Protein AF-A0A2G5B2I5-F1 (afdb_monomer_lite)

pLDDT: mean 83.07, std 13.24, range [36.38, 96.12]

Sequence (149 aa):
MRTQRDKESIIAELRTIHAEPLGANEIPEDITSQLLLFVSVYSGNDSLGNVHFRDSTALTSSQIKKCLPKKLGRAIKEIEIVCKESDENNDYETLKNLLTHIREKLDSKEYKKLKKDEDITDNTCKIFAGEFPYIALRVDLDNILCSVM

Foldseek 3Di:
DDDPVLVVQQVVVVVVAAADELPDADADPQQLQKEKEWEFEAAVPHTPDIDIHIYGPPDWLVSCQPRVCVVVVAAWPFKKWAAADDDDQDAQSHPVSVVVVLVVSVVVVRIGGSDTRVRSVRRWDAHHVSRYTYIYMYTHTPPPPPPPD

Structure (mmCIF, N/CA/C/O backbone):
data_AF-A0A2G5B2I5-F1
#
_entry.id   AF-A0A2G5B2I5-F1
#
loop_
_atom_site.group_PDB
_atom_site.id
_atom_site.type_symbol
_atom_site.label_atom_id
_atom_site.label_alt_id
_atom_site.label_comp_id
_atom_site.label_asym_id
_atom_site.label_entity_id
_atom_site.label_seq_id
_atom_site.pdbx_PDB_ins_code
_atom_site.Cartn_x
_atom_site.Cartn_y
_atom_site.Cartn_z
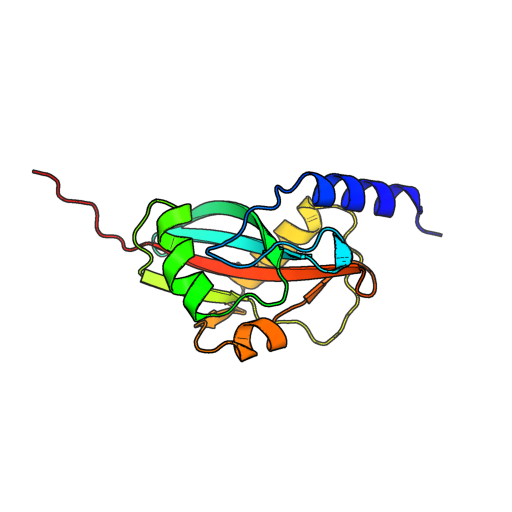_atom_site.occupancy
_atom_site.B_iso_or_equiv
_atom_site.auth_seq_id
_atom_site.auth_comp_id
_atom_site.auth_asym_id
_atom_site.auth_atom_id
_atom_site.pdbx_PDB_model_num
ATOM 1 N N . MET A 1 1 ? 24.386 -4.411 -18.428 1.00 48.06 1 MET A N 1
ATOM 2 C CA . MET A 1 1 ? 23.564 -3.456 -19.201 1.00 48.06 1 MET A CA 1
ATOM 3 C C . MET A 1 1 ? 22.145 -4.001 -19.202 1.00 48.06 1 MET A C 1
ATOM 5 O O . MET A 1 1 ? 21.896 -4.967 -19.906 1.00 48.06 1 MET A O 1
ATOM 9 N N . ARG A 1 2 ? 21.279 -3.508 -18.307 1.00 51.94 2 ARG A N 1
ATOM 10 C CA . ARG A 1 2 ? 19.894 -3.985 -18.153 1.00 51.94 2 ARG A CA 1
ATOM 11 C C . ARG A 1 2 ? 18.956 -3.049 -18.906 1.00 51.94 2 ARG A C 1
ATOM 13 O O . ARG A 1 2 ? 19.177 -1.840 -18.929 1.00 51.94 2 ARG A O 1
ATOM 20 N N . THR A 1 3 ? 18.013 -3.640 -19.618 1.00 51.72 3 THR A N 1
ATOM 21 C CA . THR A 1 3 ? 17.325 -3.049 -20.758 1.00 51.72 3 THR A CA 1
ATOM 22 C C . THR A 1 3 ? 16.318 -1.999 -20.314 1.00 51.72 3 THR A C 1
ATOM 24 O O . THR A 1 3 ? 15.386 -2.281 -19.575 1.00 51.72 3 THR A O 1
ATOM 27 N N . GLN A 1 4 ? 16.459 -0.789 -20.846 1.00 59.22 4 GLN A N 1
ATOM 28 C CA . GLN A 1 4 ? 15.454 0.278 -20.796 1.00 59.22 4 GLN A CA 1
ATOM 29 C C . GLN A 1 4 ? 14.031 -0.220 -21.139 1.00 59.22 4 GLN A C 1
ATOM 31 O O . GLN A 1 4 ? 13.054 0.261 -20.577 1.00 59.22 4 GLN A O 1
ATOM 36 N N . ARG A 1 5 ? 13.946 -1.277 -21.961 1.00 56.31 5 ARG A N 1
ATOM 37 C CA . ARG A 1 5 ? 12.732 -2.030 -22.306 1.00 56.31 5 ARG A CA 1
ATOM 38 C C . ARG A 1 5 ? 11.970 -2.624 -21.108 1.00 56.31 5 ARG A C 1
ATOM 40 O O . ARG A 1 5 ? 10.745 -2.632 -21.133 1.00 56.31 5 ARG A O 1
ATOM 47 N N . ASP A 1 6 ? 12.659 -3.090 -20.068 1.00 65.62 6 ASP A N 1
ATOM 48 C CA . ASP A 1 6 ? 12.008 -3.738 -18.917 1.00 65.62 6 ASP A CA 1
ATOM 49 C C . ASP A 1 6 ? 11.406 -2.691 -17.966 1.00 65.62 6 ASP A C 1
ATOM 51 O O . ASP A 1 6 ? 10.298 -2.865 -17.459 1.00 65.62 6 ASP A O 1
ATOM 55 N N . LYS A 1 7 ? 12.078 -1.535 -17.825 1.00 67.00 7 LYS A N 1
ATOM 56 C CA . LYS A 1 7 ? 11.548 -0.362 -17.106 1.00 67.00 7 LYS A CA 1
ATOM 57 C C . LYS A 1 7 ? 10.305 0.206 -17.790 1.00 67.00 7 LYS A C 1
ATOM 59 O O . LYS A 1 7 ? 9.319 0.511 -17.128 1.00 67.00 7 LYS A O 1
ATOM 64 N N . GLU A 1 8 ? 10.312 0.300 -19.117 1.00 73.44 8 GLU A N 1
ATOM 65 C CA . GLU A 1 8 ? 9.143 0.753 -19.881 1.00 73.44 8 GLU A CA 1
ATOM 66 C C . GLU A 1 8 ? 7.937 -0.185 -19.711 1.00 73.44 8 GLU A C 1
ATOM 68 O O . GLU A 1 8 ? 6.807 0.296 -19.606 1.00 73.44 8 GLU A O 1
ATOM 73 N N . SER A 1 9 ? 8.165 -1.501 -19.608 1.00 73.69 9 SER A N 1
ATOM 74 C CA . SER A 1 9 ? 7.102 -2.495 -19.404 1.00 73.69 9 SER A CA 1
ATOM 75 C C . SER A 1 9 ? 6.394 -2.325 -18.059 1.00 73.69 9 SER A C 1
ATOM 77 O O . SER A 1 9 ? 5.171 -2.208 -18.012 1.00 73.69 9 SER A O 1
ATOM 79 N N . ILE A 1 10 ? 7.140 -2.245 -16.955 1.00 76.38 10 ILE A N 1
ATOM 80 C CA . ILE A 1 10 ? 6.538 -2.057 -15.627 1.00 76.38 10 ILE A CA 1
ATOM 81 C C . ILE A 1 10 ? 5.912 -0.671 -15.469 1.00 76.38 10 ILE A C 1
ATOM 83 O O . ILE A 1 10 ? 4.855 -0.554 -14.855 1.00 76.38 10 ILE A O 1
ATOM 87 N N . ILE A 1 11 ? 6.497 0.379 -16.057 1.00 78.25 11 ILE A N 1
ATOM 88 C CA . ILE A 1 11 ? 5.870 1.705 -16.087 1.00 78.25 11 ILE A CA 1
ATOM 89 C C . ILE A 1 11 ? 4.524 1.621 -16.809 1.00 78.25 11 ILE A C 1
ATOM 91 O O . ILE A 1 11 ? 3.536 2.167 -16.316 1.00 78.25 11 ILE A O 1
ATOM 95 N N . ALA A 1 12 ? 4.462 0.925 -17.948 1.00 80.69 12 ALA A N 1
ATOM 96 C CA . ALA A 1 12 ? 3.214 0.717 -18.670 1.00 80.69 12 ALA A CA 1
ATOM 97 C C . ALA A 1 12 ? 2.185 -0.032 -17.810 1.00 80.69 12 ALA A C 1
ATOM 99 O O . ALA A 1 12 ? 1.059 0.442 -17.687 1.00 80.69 12 ALA A O 1
ATOM 100 N N . GLU A 1 13 ? 2.575 -1.123 -17.144 1.00 81.25 13 GLU A N 1
ATOM 101 C CA . GLU A 1 13 ? 1.698 -1.867 -16.230 1.00 81.25 13 GLU A CA 1
ATOM 102 C C . GLU A 1 13 ? 1.212 -1.003 -15.059 1.00 81.25 13 GLU A C 1
ATOM 104 O O . GLU A 1 13 ? 0.012 -0.933 -14.800 1.00 81.25 13 GLU A O 1
ATOM 109 N N . LEU A 1 14 ? 2.102 -0.266 -14.390 1.00 83.12 14 LEU A N 1
ATOM 110 C CA . LEU A 1 14 ? 1.727 0.625 -13.292 1.00 83.12 14 LEU A CA 1
ATOM 111 C C . LEU A 1 14 ? 0.743 1.695 -13.762 1.00 83.12 14 LEU A C 1
ATOM 113 O O . LEU A 1 14 ? -0.167 2.038 -13.011 1.00 83.12 14 LEU A O 1
ATOM 117 N N . ARG A 1 15 ? 0.905 2.225 -14.982 1.00 81.00 15 ARG A N 1
ATOM 118 C CA . ARG A 1 15 ? -0.009 3.214 -15.580 1.00 81.00 15 ARG A CA 1
ATOM 119 C C . ARG A 1 15 ? -1.400 2.654 -15.873 1.00 81.00 15 ARG A C 1
ATOM 121 O O . ARG A 1 15 ? -2.333 3.443 -15.964 1.00 81.00 15 ARG A O 1
ATOM 128 N N . THR A 1 16 ? -1.555 1.334 -15.992 1.00 83.56 16 THR A N 1
ATOM 129 C CA . THR A 1 16 ? -2.884 0.713 -16.116 1.00 83.56 16 THR A CA 1
ATOM 130 C C . THR A 1 16 ? -3.659 0.686 -14.798 1.00 83.56 16 THR A C 1
ATOM 132 O O . THR A 1 16 ? -4.881 0.550 -14.820 1.00 83.56 16 THR A O 1
ATOM 135 N N . ILE A 1 17 ? -2.981 0.853 -13.653 1.00 84.00 17 ILE A N 1
ATOM 136 C CA . ILE A 1 17 ? -3.642 0.937 -12.349 1.00 84.00 17 ILE A CA 1
ATOM 137 C C . ILE A 1 17 ? -4.488 2.208 -12.311 1.00 84.00 17 ILE A C 1
ATOM 139 O O . ILE A 1 17 ? -3.977 3.319 -12.458 1.00 84.00 17 ILE A O 1
ATOM 143 N N . HIS A 1 18 ? -5.790 2.028 -12.095 1.00 84.75 18 HIS A N 1
ATOM 144 C CA . HIS A 1 18 ? -6.754 3.115 -12.138 1.00 84.75 18 HIS A CA 1
ATOM 145 C C . HIS A 1 18 ? -6.485 4.149 -11.039 1.00 84.75 18 HIS A C 1
ATOM 147 O O . HIS A 1 18 ? -6.239 3.807 -9.878 1.00 84.75 18 HIS A O 1
ATOM 153 N N . ALA A 1 19 ? -6.541 5.421 -11.424 1.00 80.88 19 ALA A N 1
ATOM 154 C CA . ALA A 1 19 ? -6.501 6.537 -10.500 1.00 80.88 19 ALA A CA 1
ATOM 155 C C . ALA A 1 19 ? -7.922 6.838 -10.030 1.00 80.88 19 ALA A C 1
ATOM 157 O O . ALA A 1 19 ? -8.803 7.101 -10.844 1.00 80.88 19 ALA A O 1
ATOM 158 N N . GLU A 1 20 ? -8.150 6.760 -8.723 1.00 83.88 20 GLU A N 1
ATOM 159 C CA . GLU A 1 20 ? -9.484 6.898 -8.151 1.00 83.88 20 GLU A CA 1
ATOM 160 C C . GLU A 1 20 ? -9.397 7.518 -6.754 1.00 83.88 20 GLU A C 1
ATOM 162 O O . GLU A 1 20 ? -8.776 6.919 -5.868 1.00 83.88 20 GLU A O 1
ATOM 167 N N . PRO A 1 21 ? -10.002 8.700 -6.541 1.00 81.69 21 PRO A N 1
ATOM 168 C CA . PRO A 1 21 ? -9.764 9.476 -5.338 1.00 81.69 21 PRO A CA 1
ATOM 169 C C . PRO A 1 21 ? -10.360 8.754 -4.138 1.00 81.69 21 PRO A C 1
ATOM 171 O O . PRO A 1 21 ? -11.559 8.461 -4.084 1.00 81.69 21 PRO A O 1
ATOM 174 N N . LEU A 1 22 ? -9.539 8.487 -3.129 1.00 84.38 22 LEU A N 1
ATOM 175 C CA . LEU A 1 22 ? -10.004 7.958 -1.862 1.00 84.38 22 LEU A CA 1
ATOM 176 C C . LEU A 1 22 ? -10.564 9.116 -1.029 1.00 84.38 22 LEU A C 1
ATOM 178 O O . LEU A 1 22 ? -9.927 9.679 -0.140 1.00 84.38 22 LEU A O 1
ATOM 182 N N . GLY A 1 23 ? -11.813 9.477 -1.314 1.00 79.88 23 GLY A N 1
ATOM 183 C CA . GLY A 1 23 ? -12.492 10.597 -0.670 1.00 79.88 23 GLY A CA 1
ATOM 184 C C . GLY A 1 23 ? -12.461 11.858 -1.527 1.00 79.88 23 GLY A C 1
ATOM 185 O O . GLY A 1 23 ? -12.950 11.838 -2.646 1.00 79.88 23 GLY A O 1
ATOM 186 N N . ALA A 1 24 ? -11.974 12.967 -0.966 1.00 75.62 24 ALA A N 1
ATOM 187 C CA . ALA A 1 24 ? -12.091 14.302 -1.566 1.00 75.62 24 ALA A CA 1
ATOM 188 C C . ALA A 1 24 ? -10.758 14.886 -2.067 1.00 75.62 24 ALA A C 1
ATOM 190 O O . ALA A 1 24 ? -10.692 16.079 -2.344 1.00 75.62 24 ALA A O 1
ATOM 191 N N . ASN A 1 25 ? -9.693 14.083 -2.140 1.00 75.44 25 ASN A N 1
ATOM 192 C CA . ASN A 1 25 ? -8.422 14.560 -2.674 1.00 75.44 25 ASN A CA 1
ATOM 193 C C . ASN A 1 25 ? -8.494 14.634 -4.196 1.00 75.44 25 ASN A C 1
ATOM 195 O O . ASN A 1 25 ? -8.939 13.691 -4.849 1.00 75.44 25 ASN A O 1
ATOM 199 N N . GLU A 1 26 ? -8.023 15.745 -4.751 1.00 82.88 26 GLU A N 1
ATOM 200 C CA . GLU A 1 26 ? -7.776 15.840 -6.182 1.00 82.88 26 GLU A CA 1
ATOM 201 C C . GLU A 1 26 ? -6.560 14.980 -6.528 1.00 82.88 26 GLU A C 1
ATOM 203 O O . GLU A 1 26 ? -5.510 15.068 -5.883 1.00 82.88 26 GLU A O 1
ATOM 208 N N . ILE A 1 27 ? -6.713 14.122 -7.535 1.00 85.56 27 ILE A N 1
ATOM 209 C CA . ILE A 1 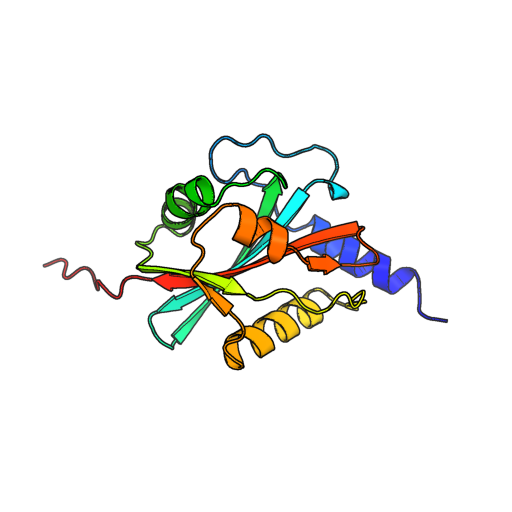27 ? -5.606 13.325 -8.053 1.00 85.56 27 ILE A CA 1
ATOM 210 C C . ILE A 1 27 ? -4.785 14.220 -8.983 1.00 85.56 27 ILE A C 1
ATOM 212 O O . ILE A 1 27 ? -5.347 14.744 -9.946 1.00 85.56 27 ILE A O 1
ATOM 216 N N . PRO A 1 28 ? -3.472 14.380 -8.743 1.00 85.50 28 PRO A N 1
ATOM 217 C CA . PRO A 1 28 ? -2.605 15.125 -9.647 1.00 85.50 28 PRO A CA 1
ATOM 218 C C . PRO A 1 28 ? -2.632 14.543 -11.064 1.00 85.50 28 PRO A C 1
ATOM 220 O O . PRO A 1 28 ? -2.624 13.325 -11.226 1.00 85.50 28 PRO A O 1
ATOM 223 N N . GLU A 1 29 ? -2.595 15.386 -12.097 1.00 84.56 29 GLU A N 1
ATOM 224 C CA . GLU A 1 29 ? -2.486 14.913 -13.489 1.00 84.56 29 GLU A CA 1
ATOM 225 C C . GLU A 1 29 ? -1.160 14.180 -13.739 1.00 84.56 29 GLU A C 1
ATOM 227 O O . GLU A 1 29 ? -1.108 13.192 -14.475 1.00 84.56 29 GLU A O 1
ATOM 232 N N . ASP A 1 30 ? -0.089 14.639 -13.086 1.00 83.62 30 ASP A N 1
ATOM 233 C CA . ASP A 1 30 ? 1.214 13.997 -13.155 1.00 83.62 30 ASP A CA 1
ATOM 234 C C . ASP A 1 30 ? 1.239 12.695 -12.347 1.00 83.62 30 ASP A C 1
ATOM 236 O O . ASP A 1 30 ? 1.075 12.674 -11.128 1.00 83.62 30 ASP A O 1
ATOM 240 N N . ILE A 1 31 ? 1.520 11.600 -13.048 1.00 78.56 31 ILE A N 1
ATOM 241 C CA . ILE A 1 31 ? 1.562 10.247 -12.497 1.00 78.56 31 ILE A CA 1
ATOM 242 C C . ILE A 1 31 ? 2.663 10.087 -11.443 1.00 78.56 31 ILE A C 1
ATOM 244 O O . ILE A 1 31 ? 2.482 9.306 -10.512 1.00 78.56 31 ILE A O 1
ATOM 248 N N . THR A 1 32 ? 3.788 10.798 -11.562 1.00 76.94 32 THR A N 1
ATOM 249 C CA . THR A 1 32 ? 4.883 10.678 -10.578 1.00 76.94 32 THR A CA 1
ATOM 250 C C . THR A 1 32 ? 4.539 11.332 -9.239 1.00 76.94 32 THR A C 1
ATOM 252 O O . THR A 1 32 ? 5.083 10.974 -8.196 1.00 76.94 32 THR A O 1
ATOM 255 N N . SER A 1 33 ? 3.551 12.229 -9.254 1.00 81.62 33 SER A N 1
ATOM 256 C CA . SER A 1 33 ? 2.970 12.873 -8.077 1.00 81.62 33 SER A CA 1
ATOM 257 C C . SER A 1 33 ? 1.803 12.080 -7.462 1.00 81.62 33 SER A C 1
ATOM 259 O O . SER A 1 33 ? 1.236 12.509 -6.452 1.00 81.62 33 SER A O 1
ATOM 261 N N . GLN A 1 34 ? 1.440 10.930 -8.045 1.00 89.44 34 GLN A N 1
ATOM 262 C CA . GLN A 1 34 ? 0.390 10.040 -7.547 1.00 89.44 34 GLN A CA 1
ATOM 263 C C . GLN A 1 34 ? 0.983 8.929 -6.675 1.00 89.44 34 GLN A C 1
ATOM 265 O O . GLN A 1 34 ? 1.957 8.274 -7.042 1.00 89.44 34 GLN A O 1
ATOM 270 N N . LEU A 1 35 ? 0.351 8.677 -5.533 1.00 90.75 35 LEU A N 1
ATOM 271 C CA . LEU A 1 35 ? 0.657 7.571 -4.642 1.00 90.75 35 LEU A CA 1
ATOM 272 C C . LEU A 1 35 ? -0.028 6.294 -5.130 1.00 90.75 35 LEU A C 1
ATOM 274 O O . LEU A 1 35 ? -1.246 6.258 -5.300 1.00 90.75 35 LEU A O 1
ATOM 278 N N . LEU A 1 36 ? 0.744 5.226 -5.301 1.00 91.62 36 LEU A N 1
ATOM 279 C CA . LEU A 1 36 ? 0.224 3.877 -5.512 1.00 91.62 36 LEU A CA 1
ATOM 280 C C . LEU A 1 36 ? -0.139 3.239 -4.167 1.00 91.62 36 LEU A C 1
ATOM 282 O O . LEU A 1 36 ? 0.717 3.081 -3.296 1.00 91.62 36 LEU A O 1
ATOM 286 N N . LEU A 1 37 ? -1.393 2.825 -4.003 1.00 93.25 37 LEU A N 1
ATOM 287 C CA . LEU A 1 37 ? -1.838 2.072 -2.835 1.00 93.25 37 LEU A CA 1
ATOM 288 C C . LEU A 1 37 ? -1.989 0.598 -3.198 1.00 93.25 37 LEU A C 1
ATOM 290 O O . LEU A 1 37 ? -2.822 0.250 -4.033 1.00 93.25 37 LEU A O 1
ATOM 294 N N . PHE A 1 38 ? -1.236 -0.271 -2.524 1.00 93.44 38 PHE A N 1
ATOM 295 C CA . PHE A 1 38 ? -1.424 -1.721 -2.574 1.00 93.44 38 PHE A CA 1
ATOM 296 C C . PHE A 1 38 ? -2.133 -2.187 -1.309 1.00 93.44 38 PHE A C 1
ATOM 298 O O . PHE A 1 38 ? -1.558 -2.151 -0.228 1.00 93.44 38 PHE A O 1
ATOM 305 N N . VAL A 1 39 ? -3.380 -2.631 -1.424 1.00 94.56 39 VAL A N 1
ATOM 306 C CA . VAL A 1 39 ? -4.206 -3.049 -0.288 1.00 94.56 39 VAL A CA 1
ATOM 307 C C . VAL A 1 39 ? -4.382 -4.560 -0.324 1.00 94.56 39 VAL A C 1
ATOM 309 O O . VAL A 1 39 ? -5.085 -5.083 -1.185 1.00 94.56 39 VAL A O 1
ATOM 312 N N . SER A 1 40 ? -3.761 -5.257 0.622 1.00 94.69 40 SER A N 1
ATOM 313 C CA . SER A 1 40 ? -3.939 -6.697 0.820 1.00 94.69 40 SER A CA 1
ATOM 314 C C . SER A 1 40 ? -5.039 -6.932 1.852 1.00 94.69 40 SER A C 1
ATOM 316 O O . SER A 1 40 ? -4.931 -6.479 2.994 1.00 94.69 40 SER A O 1
ATOM 318 N N . VAL A 1 41 ? -6.114 -7.609 1.447 1.00 94.00 41 VAL A N 1
ATOM 319 C CA . VAL A 1 41 ? -7.328 -7.798 2.252 1.00 94.00 41 VAL A CA 1
ATOM 320 C C . VAL A 1 41 ? -7.322 -9.182 2.894 1.00 94.00 41 VAL A C 1
ATOM 322 O O . VAL A 1 41 ? -7.110 -10.186 2.212 1.00 94.00 41 VAL A O 1
ATOM 325 N N . TYR A 1 42 ? -7.584 -9.233 4.198 1.00 92.75 42 TYR A N 1
ATOM 326 C CA . TYR A 1 42 ? -7.580 -10.443 5.016 1.00 92.75 42 TYR A CA 1
ATOM 327 C C . TYR A 1 42 ? -8.877 -10.596 5.817 1.00 92.75 42 TYR A C 1
ATOM 329 O O . TYR A 1 42 ? -9.536 -9.612 6.144 1.00 92.75 42 TYR A O 1
ATOM 337 N N . SER A 1 43 ? -9.210 -11.841 6.156 1.00 89.38 43 SER A N 1
ATOM 338 C CA . SER A 1 43 ? -10.211 -12.204 7.167 1.00 89.38 43 SER A CA 1
ATOM 339 C C . SER A 1 43 ? -9.508 -13.039 8.233 1.00 89.38 43 SER A C 1
ATOM 341 O O . SER A 1 43 ? -9.315 -14.245 8.075 1.00 89.38 43 SER A O 1
ATOM 343 N N . GLY A 1 44 ? -9.026 -12.402 9.299 1.00 84.31 44 GLY A N 1
ATOM 344 C CA . GLY A 1 44 ? -8.099 -13.052 10.222 1.00 84.31 44 GLY A CA 1
ATOM 345 C C . GLY A 1 44 ? -6.777 -13.408 9.529 1.00 84.31 44 GLY A C 1
ATOM 346 O O . GLY A 1 44 ? -6.015 -12.518 9.148 1.00 84.31 44 GLY A O 1
ATOM 347 N N . ASN A 1 45 ? -6.492 -14.706 9.381 1.00 82.00 45 ASN A N 1
ATOM 348 C CA . ASN A 1 45 ? -5.257 -15.192 8.749 1.00 82.00 45 ASN A CA 1
ATOM 349 C C . ASN A 1 45 ? -5.412 -15.487 7.249 1.00 82.00 45 ASN A C 1
ATOM 351 O O . ASN A 1 45 ? -4.407 -15.671 6.564 1.00 82.00 45 ASN A O 1
ATOM 355 N N . ASP A 1 46 ? -6.640 -15.514 6.731 1.00 86.06 46 ASP A N 1
ATOM 356 C CA . ASP A 1 46 ? -6.898 -15.874 5.341 1.00 86.06 46 ASP A CA 1
ATOM 357 C C . ASP A 1 46 ? -6.805 -14.646 4.435 1.00 86.06 46 ASP A C 1
ATOM 359 O O . ASP A 1 46 ? -7.466 -13.633 4.673 1.00 86.06 46 ASP A O 1
ATOM 363 N N . SER A 1 47 ? -5.989 -14.735 3.382 1.00 89.12 47 SER A N 1
ATOM 364 C CA . SER A 1 47 ? -5.899 -13.697 2.352 1.00 89.12 47 SER A CA 1
ATOM 365 C C . SER A 1 47 ? -7.074 -13.821 1.384 1.00 89.12 47 SER A C 1
ATOM 367 O O . SER A 1 47 ? -7.283 -14.872 0.779 1.00 89.12 47 SER A O 1
ATOM 369 N N . LEU A 1 48 ? -7.829 -12.735 1.225 1.00 87.62 48 LEU A N 1
ATOM 370 C CA . LEU A 1 48 ? -8.984 -12.661 0.328 1.00 87.62 48 LEU A CA 1
ATOM 371 C C . LEU A 1 48 ? -8.631 -12.090 -1.049 1.00 87.62 48 LEU A C 1
ATOM 373 O O . LEU A 1 48 ? -9.373 -12.289 -2.008 1.00 87.62 48 LEU A O 1
ATOM 377 N N . GLY A 1 49 ? -7.510 -11.376 -1.154 1.00 88.19 49 GLY A N 1
ATOM 378 C CA . GLY A 1 49 ? -7.027 -10.803 -2.404 1.00 88.19 49 GLY A CA 1
ATOM 379 C C . GLY A 1 49 ? -6.403 -9.424 -2.231 1.00 88.19 49 GLY A C 1
ATOM 380 O O . GLY A 1 49 ? -6.250 -8.920 -1.118 1.00 88.19 49 GLY A O 1
ATOM 381 N N . ASN A 1 50 ? -6.056 -8.818 -3.367 1.00 89.19 50 ASN A N 1
ATOM 382 C CA . ASN A 1 50 ? -5.395 -7.520 -3.433 1.00 89.19 50 ASN A CA 1
ATOM 383 C C . ASN A 1 50 ? -6.233 -6.528 -4.235 1.00 89.19 50 ASN A C 1
ATOM 385 O O . ASN A 1 50 ? -6.745 -6.858 -5.304 1.00 89.19 50 ASN A O 1
ATOM 389 N N . VAL A 1 51 ? -6.301 -5.296 -3.748 1.00 90.06 51 VAL A N 1
ATOM 390 C CA . VAL A 1 51 ? -6.871 -4.146 -4.450 1.00 90.06 51 VAL A CA 1
ATOM 391 C C . VAL A 1 51 ? -5.768 -3.111 -4.603 1.00 90.06 51 VAL A C 1
ATOM 393 O O . VAL A 1 51 ? -5.026 -2.852 -3.660 1.00 90.06 51 VAL A O 1
ATOM 396 N N . HIS A 1 52 ? -5.643 -2.520 -5.785 1.00 90.25 52 HIS A N 1
ATOM 397 C CA . HIS A 1 52 ? -4.665 -1.470 -6.031 1.00 90.25 52 HIS A CA 1
ATOM 398 C C . HIS A 1 52 ? -5.276 -0.336 -6.839 1.00 90.25 52 HIS A C 1
ATOM 400 O O . HIS A 1 52 ? -6.069 -0.561 -7.750 1.00 90.25 52 HIS A O 1
ATOM 406 N N . PHE A 1 53 ? -4.918 0.887 -6.473 1.00 90.56 53 PHE A N 1
ATOM 407 C CA . PHE A 1 53 ? -5.354 2.107 -7.141 1.00 90.56 53 PHE A CA 1
ATOM 408 C C . PHE A 1 53 ? -4.346 3.223 -6.873 1.00 90.56 53 PHE A C 1
ATOM 410 O O . PHE A 1 53 ? -3.472 3.097 -6.010 1.00 90.56 53 PHE A O 1
ATOM 417 N N . ARG A 1 54 ? -4.464 4.310 -7.631 1.00 89.62 54 ARG A N 1
ATOM 418 C CA . ARG A 1 54 ? -3.667 5.525 -7.447 1.00 89.62 54 ARG A CA 1
ATOM 419 C C . ARG A 1 54 ? -4.490 6.632 -6.814 1.00 89.62 54 ARG A C 1
ATOM 421 O O . ARG A 1 54 ? -5.684 6.743 -7.086 1.00 89.62 54 ARG A O 1
ATOM 428 N N . ASP A 1 55 ? -3.828 7.454 -6.014 1.00 90.81 55 ASP A N 1
ATOM 429 C CA . ASP A 1 55 ? -4.404 8.625 -5.356 1.00 90.81 55 ASP A CA 1
ATOM 430 C C . ASP A 1 55 ? -3.352 9.739 -5.214 1.00 90.81 55 ASP A C 1
ATOM 432 O O . ASP A 1 55 ? -2.217 9.605 -5.665 1.00 90.81 55 ASP A O 1
ATOM 436 N N . SER A 1 56 ? -3.706 10.851 -4.587 1.00 88.50 56 SER A N 1
ATOM 437 C CA . SER A 1 56 ? -2.795 11.918 -4.202 1.00 88.50 56 SER A CA 1
ATOM 438 C C . SER A 1 56 ? -1.790 11.467 -3.136 1.00 88.50 56 SER A C 1
ATOM 440 O O . SER A 1 56 ? -2.120 10.738 -2.200 1.00 88.50 56 SER A O 1
ATOM 442 N N . THR A 1 57 ? -0.562 11.979 -3.219 1.00 86.19 57 THR A N 1
ATOM 443 C CA . THR A 1 57 ? 0.446 11.863 -2.147 1.00 86.19 57 THR A CA 1
ATOM 444 C C . THR A 1 57 ? 0.076 12.643 -0.881 1.00 86.19 57 THR A C 1
ATOM 446 O O . THR A 1 57 ? 0.655 12.393 0.172 1.00 86.19 57 THR A O 1
ATOM 449 N N . ALA A 1 58 ? -0.925 13.529 -0.942 1.00 87.88 58 ALA A N 1
ATOM 450 C CA . ALA A 1 58 ? -1.474 14.247 0.211 1.00 87.88 58 ALA A CA 1
ATOM 451 C C . ALA A 1 58 ? -2.521 13.437 1.010 1.00 87.88 58 ALA A C 1
ATOM 453 O O . ALA A 1 58 ? -3.256 13.996 1.827 1.00 87.88 58 ALA A O 1
ATOM 454 N N . LEU A 1 59 ? -2.638 12.130 0.760 1.00 89.12 59 LEU A N 1
ATOM 455 C CA . LEU A 1 59 ? -3.605 11.264 1.424 1.00 89.12 59 LEU A CA 1
ATOM 456 C C . LEU A 1 59 ? -3.366 11.187 2.941 1.00 89.12 59 LEU A C 1
ATOM 458 O O . LEU A 1 59 ? -2.261 10.913 3.400 1.00 89.12 59 LEU A O 1
ATOM 462 N N . THR A 1 60 ? -4.432 11.374 3.722 1.00 91.88 60 THR A N 1
ATOM 463 C CA . THR A 1 60 ? -4.376 11.337 5.193 1.00 91.88 60 THR A CA 1
ATOM 464 C C . THR A 1 60 ? -4.823 9.990 5.759 1.00 91.88 60 THR A C 1
ATOM 466 O O . THR A 1 60 ? -5.646 9.269 5.184 1.00 91.88 60 THR A O 1
ATOM 469 N N . SER A 1 61 ? -4.357 9.671 6.964 1.00 93.56 61 SER A N 1
ATOM 470 C CA . SER A 1 61 ? -4.757 8.475 7.711 1.00 93.56 61 SER A CA 1
ATOM 471 C C . SER A 1 61 ? -6.260 8.458 8.002 1.00 93.56 61 SER A C 1
ATOM 473 O O . SER A 1 61 ? -6.895 7.402 7.947 1.00 93.56 61 SER A O 1
ATOM 475 N N . SER A 1 62 ? -6.852 9.629 8.256 1.00 92.56 62 SER A N 1
ATOM 476 C CA . SER A 1 62 ? -8.294 9.799 8.455 1.00 92.56 62 SER A CA 1
ATOM 477 C C . SER A 1 62 ? -9.089 9.445 7.195 1.00 92.56 62 SER A C 1
ATOM 479 O O . SER A 1 62 ? -10.084 8.720 7.271 1.00 92.56 62 SER A O 1
ATOM 481 N N . GLN A 1 63 ? -8.628 9.885 6.019 1.00 92.19 63 GLN A N 1
ATOM 482 C CA . GLN A 1 63 ? -9.260 9.548 4.741 1.00 92.19 63 GLN A CA 1
ATOM 483 C C . GLN A 1 63 ? -9.183 8.052 4.451 1.00 92.19 63 GLN A C 1
ATOM 485 O O . GLN A 1 63 ? -10.213 7.454 4.143 1.00 92.19 63 GLN A O 1
ATOM 490 N N . ILE A 1 64 ? -8.015 7.428 4.638 1.00 93.50 64 ILE A N 1
ATOM 491 C CA . ILE A 1 64 ? -7.861 5.974 4.484 1.00 93.50 64 ILE A CA 1
ATOM 492 C C . ILE A 1 64 ? -8.863 5.242 5.383 1.00 93.50 64 ILE A C 1
ATOM 494 O O . ILE A 1 64 ? -9.662 4.443 4.897 1.00 93.50 64 ILE A O 1
ATOM 498 N N . LYS A 1 65 ? -8.903 5.573 6.678 1.00 93.00 65 LYS A N 1
ATOM 499 C CA . LYS A 1 65 ? -9.807 4.934 7.650 1.00 93.00 65 LYS A CA 1
ATOM 500 C C . LYS A 1 65 ? -11.288 5.127 7.321 1.00 93.00 65 LYS A C 1
ATOM 502 O O . LYS A 1 65 ? -12.084 4.223 7.547 1.00 93.00 65 LYS A O 1
ATOM 507 N N . LYS A 1 66 ? -11.675 6.289 6.788 1.00 91.50 66 LYS A N 1
ATOM 508 C CA . LYS A 1 66 ? -13.078 6.621 6.495 1.00 91.50 66 LYS A CA 1
ATOM 509 C C . LYS A 1 66 ? -13.565 6.069 5.154 1.00 91.50 66 LYS A C 1
ATOM 511 O O . LYS A 1 66 ? -14.739 5.713 5.027 1.00 91.50 66 LYS A O 1
ATOM 516 N N . CYS A 1 67 ? -12.703 6.058 4.143 1.00 92.06 67 CYS A N 1
ATOM 517 C CA . CYS A 1 67 ? -13.092 5.809 2.756 1.00 92.06 67 CYS A CA 1
ATOM 518 C C . CYS A 1 67 ? -12.726 4.400 2.280 1.00 92.06 67 CYS A C 1
ATOM 520 O O . CYS A 1 67 ? -13.479 3.828 1.493 1.00 92.06 67 CYS A O 1
ATOM 522 N N . LEU A 1 68 ? -11.644 3.798 2.789 1.00 92.00 68 LEU A N 1
ATOM 523 C CA . LEU A 1 68 ? -11.248 2.441 2.403 1.00 92.00 68 LEU A CA 1
ATOM 524 C C . LEU A 1 68 ? -12.315 1.374 2.723 1.00 92.00 68 LEU A C 1
ATOM 526 O O . LEU A 1 68 ? -12.589 0.569 1.834 1.00 92.00 68 LEU A O 1
ATOM 530 N N . PRO A 1 69 ? -13.008 1.384 3.887 1.00 91.69 69 PRO A N 1
ATOM 531 C CA . PRO A 1 69 ? -14.100 0.437 4.143 1.00 91.69 69 PRO A CA 1
ATOM 532 C C . PRO A 1 69 ? -15.221 0.525 3.101 1.00 91.69 69 PRO A C 1
ATOM 534 O O . PRO A 1 69 ? -15.744 -0.488 2.641 1.00 91.69 69 PRO A O 1
ATOM 537 N N . LYS A 1 70 ? -15.563 1.751 2.677 1.00 90.00 70 LYS A N 1
ATOM 538 C CA . LYS A 1 70 ? -16.594 1.991 1.656 1.00 90.00 70 LYS A CA 1
ATOM 539 C C . LYS A 1 70 ? -16.163 1.449 0.301 1.00 90.00 70 LYS A C 1
ATOM 541 O O . LYS A 1 70 ? -16.967 0.818 -0.374 1.00 90.00 70 LYS A O 1
ATOM 546 N N . LYS A 1 71 ? -14.895 1.658 -0.061 1.00 88.69 71 LYS A N 1
ATOM 547 C CA . LYS A 1 71 ? -14.313 1.166 -1.312 1.00 88.69 71 LYS A CA 1
ATOM 548 C C . LYS A 1 71 ? -14.264 -0.359 -1.370 1.00 88.69 71 LYS A C 1
ATOM 550 O O . LYS A 1 71 ? -14.552 -0.940 -2.407 1.00 88.69 71 LYS A O 1
ATOM 555 N N . LEU A 1 72 ? -13.960 -1.007 -0.247 1.00 89.38 72 LEU A N 1
ATOM 556 C CA . LEU A 1 72 ? -13.993 -2.467 -0.143 1.00 89.38 72 LEU A CA 1
ATOM 557 C C . LEU A 1 72 ? -15.417 -3.028 0.017 1.00 89.38 72 LEU A C 1
ATOM 559 O O . LEU A 1 72 ? -15.598 -4.239 -0.080 1.00 89.38 72 LEU A O 1
ATOM 563 N N . GLY A 1 73 ? -16.421 -2.183 0.283 1.00 88.31 73 GLY A N 1
ATOM 564 C CA . GLY A 1 73 ? -17.795 -2.609 0.563 1.00 88.31 73 GLY A CA 1
ATOM 565 C C . GLY A 1 73 ? -17.917 -3.474 1.824 1.00 88.31 73 GLY A C 1
ATOM 566 O O . GLY A 1 73 ? -18.818 -4.307 1.920 1.00 88.31 73 GLY A O 1
ATOM 567 N N . ARG A 1 74 ? -16.980 -3.336 2.770 1.00 87.25 74 ARG A N 1
ATOM 568 C CA . ARG A 1 74 ? -16.843 -4.205 3.948 1.00 87.25 74 ARG A CA 1
ATOM 569 C C . ARG A 1 74 ? -16.463 -3.389 5.178 1.00 87.25 74 ARG A C 1
ATOM 571 O O . ARG A 1 74 ? -15.759 -2.385 5.076 1.00 87.25 74 ARG A O 1
ATOM 578 N N . ALA A 1 75 ? -16.898 -3.848 6.348 1.00 90.38 75 ALA A N 1
ATOM 579 C CA . ALA A 1 75 ? -16.402 -3.329 7.615 1.00 90.38 75 ALA A CA 1
ATOM 580 C C . ALA A 1 75 ? -14.940 -3.758 7.806 1.00 90.38 75 ALA A C 1
ATOM 582 O O . ALA A 1 75 ? -14.597 -4.929 7.626 1.00 90.38 75 ALA A O 1
ATOM 583 N N . ILE A 1 76 ? -14.085 -2.792 8.134 1.00 92.88 76 ILE A N 1
ATOM 584 C CA . ILE A 1 76 ? -12.667 -3.018 8.394 1.00 92.88 76 ILE A CA 1
ATOM 585 C C . ILE A 1 76 ? -12.452 -2.956 9.899 1.00 92.88 76 ILE A C 1
ATOM 587 O O . ILE A 1 76 ? -12.721 -1.925 10.517 1.00 92.88 76 ILE A O 1
ATOM 591 N N . LYS A 1 77 ? -11.903 -4.035 10.446 1.00 92.50 77 LYS A N 1
ATOM 592 C CA . LYS A 1 77 ? -11.489 -4.127 11.841 1.00 92.50 77 LYS A CA 1
ATOM 593 C C . LYS A 1 77 ? -10.229 -3.313 12.091 1.00 92.50 77 LYS A C 1
ATOM 595 O O . LYS A 1 77 ? -10.132 -2.562 13.059 1.00 92.50 77 LYS A O 1
ATOM 600 N N . GLU A 1 78 ? -9.238 -3.495 11.221 1.00 94.56 78 GLU A N 1
ATOM 601 C CA . GLU A 1 78 ? -7.909 -2.934 11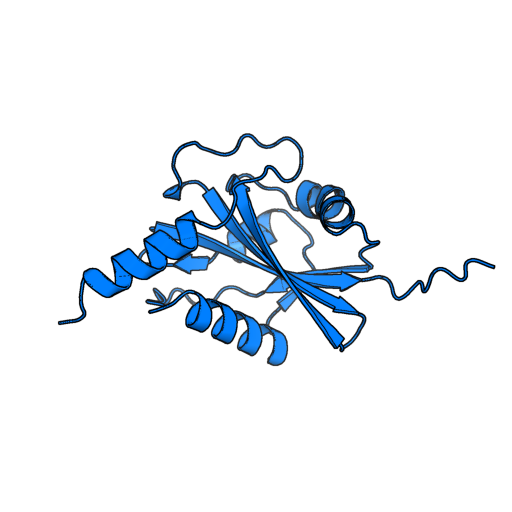.408 1.00 94.56 78 GLU A CA 1
ATOM 602 C C . GLU A 1 78 ? -7.229 -2.619 10.073 1.00 94.56 78 GLU A C 1
ATOM 604 O O . GLU A 1 78 ? -7.347 -3.364 9.100 1.00 94.56 78 GLU A O 1
ATOM 609 N N . ILE A 1 79 ? -6.517 -1.489 10.044 1.00 96.12 79 ILE A N 1
ATOM 610 C CA . ILE A 1 79 ? -5.674 -1.066 8.925 1.00 96.12 79 ILE A CA 1
ATOM 611 C C . ILE A 1 79 ? -4.245 -0.945 9.440 1.00 96.12 79 ILE A C 1
ATOM 613 O O . ILE A 1 79 ? -3.955 -0.175 10.363 1.00 96.12 79 ILE A O 1
ATOM 617 N N . GLU A 1 80 ? -3.351 -1.684 8.808 1.00 96.06 80 GLU A N 1
ATOM 618 C CA . GLU A 1 80 ? -1.926 -1.700 9.089 1.00 96.06 80 GLU A CA 1
ATOM 619 C C . GLU A 1 80 ? -1.175 -1.272 7.832 1.00 96.06 80 GLU A C 1
ATOM 621 O O . GLU A 1 80 ? -1.606 -1.520 6.707 1.00 96.06 80 GLU A O 1
ATOM 626 N N . ILE A 1 81 ? -0.055 -0.595 8.028 1.00 95.75 81 ILE A N 1
ATOM 627 C CA . ILE A 1 81 ? 0.847 -0.167 6.972 1.00 95.75 81 ILE A CA 1
ATOM 628 C C . ILE A 1 81 ? 2.114 -1.009 7.044 1.00 95.75 81 ILE A C 1
ATOM 630 O O . ILE A 1 81 ? 2.668 -1.225 8.125 1.00 95.75 81 ILE A O 1
ATOM 634 N N . VAL A 1 82 ? 2.545 -1.511 5.891 1.00 93.50 82 VAL A N 1
ATOM 635 C CA . VAL A 1 82 ? 3.802 -2.246 5.752 1.00 93.50 82 VAL A CA 1
ATOM 636 C C . VAL A 1 82 ? 4.954 -1.291 6.035 1.00 93.50 82 VAL A C 1
ATOM 638 O O . VAL A 1 82 ? 4.967 -0.166 5.538 1.00 93.50 82 VAL A O 1
ATOM 641 N N . CYS A 1 83 ? 5.909 -1.730 6.849 1.00 90.31 83 CYS A N 1
ATOM 642 C CA . CYS A 1 83 ? 7.045 -0.909 7.233 1.00 90.31 83 CYS A CA 1
ATOM 643 C C . CYS A 1 83 ? 7.967 -0.650 6.027 1.00 90.31 83 CYS A C 1
ATOM 645 O O . CYS A 1 83 ? 8.307 -1.575 5.274 1.00 90.31 83 CYS A O 1
ATOM 647 N N . LYS A 1 84 ? 8.379 0.613 5.848 1.00 82.88 84 LYS A N 1
ATOM 648 C CA . LYS A 1 84 ? 9.352 1.012 4.818 1.00 82.88 84 LYS A CA 1
ATOM 649 C C . LYS A 1 84 ? 10.723 0.380 5.078 1.00 82.88 84 LYS A C 1
ATOM 651 O O . LYS A 1 84 ? 11.103 0.105 6.212 1.00 82.88 84 LYS A O 1
ATOM 656 N N . GLU A 1 85 ? 11.463 0.167 3.996 1.00 71.75 85 GLU A N 1
ATOM 657 C CA . GLU A 1 85 ? 12.843 -0.334 4.004 1.00 71.75 85 GLU A CA 1
ATOM 658 C C . GLU A 1 85 ? 13.842 0.788 4.230 1.00 71.75 85 GLU A C 1
ATOM 660 O O . GLU A 1 85 ? 13.600 1.949 3.895 1.00 71.75 85 GLU A O 1
ATOM 665 N N . SER A 1 86 ? 15.014 0.422 4.734 1.00 56.97 86 SER A N 1
ATOM 666 C CA . SER A 1 86 ? 16.196 1.270 4.692 1.00 56.97 86 SER A CA 1
ATOM 667 C C . SER A 1 86 ? 16.618 1.523 3.236 1.00 56.97 86 SER A C 1
ATOM 669 O O . SER A 1 86 ? 17.367 0.737 2.679 1.00 56.97 86 SER A O 1
ATOM 671 N N . ASP A 1 87 ? 16.083 2.590 2.633 1.00 52.78 87 ASP A N 1
ATOM 672 C CA . ASP A 1 87 ? 16.550 3.370 1.466 1.00 52.78 87 ASP A CA 1
ATOM 673 C C . ASP A 1 87 ? 17.220 2.653 0.267 1.00 52.78 87 ASP A C 1
ATOM 675 O O . ASP A 1 87 ? 17.973 3.278 -0.483 1.00 52.78 87 ASP A O 1
ATOM 679 N N . GLU A 1 88 ? 16.916 1.384 -0.006 1.00 55.31 88 GLU A N 1
ATOM 680 C CA . GLU A 1 88 ? 17.355 0.746 -1.247 1.00 55.31 88 GLU A CA 1
ATOM 681 C C . GLU A 1 88 ? 16.379 1.062 -2.387 1.00 55.31 88 GLU A C 1
ATOM 683 O O . GLU A 1 88 ? 15.168 0.842 -2.315 1.00 55.31 88 GLU A O 1
ATOM 688 N N . ASN A 1 89 ? 16.919 1.639 -3.464 1.00 62.78 89 ASN A N 1
ATOM 689 C CA . ASN A 1 89 ? 16.204 1.803 -4.722 1.00 62.78 89 ASN A CA 1
ATOM 690 C C . ASN A 1 89 ? 15.888 0.414 -5.282 1.00 62.78 89 ASN A C 1
ATOM 692 O O . ASN A 1 89 ? 16.720 -0.194 -5.956 1.00 62.78 89 ASN A O 1
ATOM 696 N N . ASN A 1 90 ? 14.685 -0.076 -5.005 1.00 69.62 90 ASN A N 1
ATOM 697 C CA . ASN A 1 90 ? 14.244 -1.366 -5.500 1.00 69.62 90 ASN A CA 1
ATOM 698 C C . ASN A 1 90 ? 13.894 -1.270 -6.991 1.00 69.62 90 ASN A C 1
ATOM 700 O O . ASN A 1 90 ? 12.860 -0.720 -7.386 1.00 69.62 90 ASN A O 1
ATOM 704 N N . ASP A 1 91 ? 14.779 -1.812 -7.825 1.00 73.69 91 ASP A N 1
ATOM 705 C CA . ASP A 1 91 ? 14.540 -2.023 -9.252 1.00 73.69 91 ASP A CA 1
ATOM 706 C C . ASP A 1 91 ? 13.703 -3.307 -9.427 1.00 73.69 91 ASP A C 1
ATOM 708 O O . ASP A 1 91 ? 14.232 -4.398 -9.646 1.00 73.69 91 ASP A O 1
ATOM 712 N N . TYR A 1 92 ? 12.377 -3.191 -9.309 1.00 78.25 92 TYR A N 1
ATOM 713 C CA . TYR A 1 92 ? 11.466 -4.307 -9.575 1.00 78.25 92 TYR A CA 1
ATOM 714 C C . TYR A 1 92 ? 11.279 -4.506 -11.080 1.00 78.25 92 TYR A C 1
ATOM 716 O O . TYR A 1 92 ? 10.812 -3.614 -11.774 1.00 78.25 92 TYR A O 1
ATOM 724 N N . GLU A 1 93 ? 11.587 -5.693 -11.596 1.00 72.19 93 GLU A N 1
ATOM 725 C CA . GLU A 1 93 ? 11.501 -5.963 -13.043 1.00 72.19 93 GLU A CA 1
ATOM 726 C C . GLU A 1 93 ? 10.058 -6.131 -13.557 1.00 72.19 93 GLU A C 1
ATOM 728 O O . GLU A 1 93 ? 9.800 -5.954 -14.742 1.00 72.19 93 GLU A O 1
ATOM 733 N N . THR A 1 94 ? 9.105 -6.466 -12.680 1.00 79.12 94 THR A N 1
ATOM 734 C CA . THR A 1 94 ? 7.680 -6.621 -13.021 1.00 79.12 94 THR A CA 1
ATOM 735 C C . THR A 1 94 ? 6.787 -6.216 -11.849 1.00 79.12 94 THR A C 1
ATOM 737 O O . THR A 1 94 ? 7.213 -6.271 -10.689 1.00 79.12 94 THR A O 1
ATOM 740 N N . LEU A 1 95 ? 5.514 -5.897 -12.122 1.00 82.19 95 LEU A N 1
ATOM 741 C CA . LEU A 1 95 ? 4.514 -5.685 -11.068 1.00 82.19 95 LEU A CA 1
ATOM 742 C C . LEU A 1 95 ? 4.367 -6.927 -10.174 1.00 82.19 95 LEU A C 1
ATOM 744 O O . LEU A 1 95 ? 4.188 -6.818 -8.962 1.00 82.19 95 LEU A O 1
ATOM 748 N N . LYS A 1 96 ? 4.504 -8.122 -10.757 1.00 84.44 96 LYS A N 1
ATOM 749 C CA . LYS A 1 96 ? 4.475 -9.389 -10.021 1.00 84.44 96 LYS A CA 1
ATOM 750 C C . LYS A 1 96 ? 5.597 -9.475 -8.982 1.00 84.44 96 LYS A C 1
ATOM 752 O O . LYS A 1 96 ? 5.334 -9.916 -7.865 1.00 84.44 96 LYS A O 1
ATOM 757 N N . ASN A 1 97 ? 6.814 -9.047 -9.321 1.00 84.69 97 ASN A N 1
ATOM 758 C CA . ASN A 1 97 ? 7.950 -9.066 -8.394 1.00 84.69 97 ASN A CA 1
ATOM 759 C C . ASN A 1 97 ? 7.715 -8.106 -7.221 1.00 84.69 97 ASN A C 1
ATOM 761 O O . ASN A 1 97 ? 7.901 -8.499 -6.074 1.00 84.69 97 ASN A O 1
ATOM 765 N N . LEU A 1 98 ? 7.209 -6.898 -7.497 1.00 85.75 98 LEU A N 1
ATOM 766 C CA . LEU A 1 98 ? 6.811 -5.941 -6.459 1.00 85.75 98 LEU A CA 1
ATOM 767 C C . LEU A 1 98 ? 5.745 -6.524 -5.516 1.00 85.75 98 LEU A C 1
ATOM 769 O O . LEU A 1 98 ? 5.885 -6.456 -4.299 1.00 85.75 98 LEU A O 1
ATOM 773 N N . LEU A 1 99 ? 4.684 -7.126 -6.062 1.00 86.75 99 LEU A N 1
ATOM 774 C CA . LEU A 1 99 ? 3.618 -7.730 -5.255 1.00 86.75 99 LEU A CA 1
ATOM 775 C C . LEU A 1 99 ? 4.100 -8.943 -4.449 1.00 86.75 99 LEU A C 1
ATOM 777 O O . LEU A 1 99 ? 3.627 -9.159 -3.335 1.00 86.75 99 LEU A O 1
ATOM 781 N N . THR A 1 100 ? 5.026 -9.727 -5.004 1.00 88.56 100 THR A N 1
ATOM 782 C CA . THR A 1 100 ? 5.639 -10.872 -4.311 1.00 88.56 100 THR A CA 1
ATOM 783 C C . THR A 1 100 ? 6.433 -10.387 -3.109 1.00 88.56 100 THR A C 1
ATOM 785 O O . THR A 1 100 ? 6.219 -10.866 -2.003 1.00 88.56 100 THR A O 1
ATOM 788 N N . HIS A 1 101 ? 7.245 -9.353 -3.301 1.00 88.12 101 HIS A N 1
ATOM 789 C CA . HIS A 1 101 ? 8.014 -8.731 -2.233 1.00 88.12 101 HIS A CA 1
ATOM 790 C C . HIS A 1 101 ? 7.131 -8.137 -1.125 1.00 88.12 101 HIS A C 1
ATOM 792 O O . HIS A 1 101 ? 7.338 -8.392 0.059 1.00 88.12 101 HIS A O 1
ATOM 798 N N . ILE A 1 102 ? 6.075 -7.397 -1.492 1.00 89.12 102 ILE A N 1
ATOM 799 C CA . ILE A 1 102 ? 5.096 -6.883 -0.516 1.00 89.12 102 ILE A CA 1
ATOM 800 C C . ILE A 1 102 ? 4.494 -8.036 0.299 1.00 89.12 102 ILE A C 1
ATOM 802 O O . ILE A 1 102 ? 4.330 -7.917 1.513 1.00 89.12 102 ILE A O 1
ATOM 806 N N . ARG A 1 103 ? 4.181 -9.159 -0.352 1.00 88.38 103 ARG A N 1
ATOM 807 C CA . ARG A 1 103 ? 3.634 -10.341 0.315 1.00 88.38 103 ARG A CA 1
ATOM 808 C C . ARG A 1 103 ? 4.626 -10.972 1.287 1.00 88.38 103 ARG A C 1
ATOM 810 O O . ARG A 1 103 ? 4.230 -11.279 2.403 1.00 88.38 103 ARG A O 1
ATOM 817 N N . GLU A 1 104 ? 5.895 -11.102 0.915 1.00 89.12 104 GLU A N 1
ATOM 818 C CA . GLU A 1 104 ? 6.941 -11.631 1.803 1.00 89.12 104 GLU A CA 1
ATOM 819 C C . GLU A 1 104 ? 7.063 -10.811 3.095 1.00 89.12 104 GLU A C 1
ATOM 821 O O . GLU A 1 104 ? 7.219 -11.370 4.183 1.00 89.12 104 GLU A O 1
ATOM 826 N N . LYS A 1 105 ? 6.898 -9.487 3.008 1.00 88.06 105 LYS A N 1
ATOM 827 C CA . LYS A 1 105 ? 6.878 -8.601 4.181 1.00 88.06 105 LYS A CA 1
ATOM 828 C C . LYS A 1 105 ? 5.657 -8.785 5.064 1.00 88.06 105 LYS A C 1
ATOM 830 O O . LYS A 1 105 ? 5.766 -8.769 6.291 1.00 88.06 105 LYS A O 1
ATOM 835 N N . LEU A 1 106 ? 4.491 -8.953 4.446 1.00 89.38 106 LEU A N 1
ATOM 836 C CA . LEU A 1 106 ? 3.263 -9.274 5.166 1.00 89.38 106 LEU A CA 1
ATOM 837 C C . LEU A 1 106 ? 3.400 -10.619 5.888 1.00 89.38 106 LEU A C 1
ATOM 839 O O . LEU A 1 106 ? 3.067 -10.713 7.068 1.00 89.38 106 LEU A O 1
ATOM 843 N N . ASP A 1 107 ? 3.969 -11.622 5.224 1.00 88.12 107 ASP A N 1
ATOM 844 C CA . ASP A 1 107 ? 4.211 -12.944 5.803 1.00 88.12 107 ASP A CA 1
ATOM 845 C C . ASP A 1 107 ? 5.252 -12.881 6.943 1.00 88.12 107 ASP A C 1
ATOM 847 O O . ASP A 1 107 ? 5.108 -13.558 7.965 1.00 88.12 107 ASP A O 1
ATOM 851 N N . SER A 1 108 ? 6.239 -11.986 6.829 1.00 89.56 108 SER A N 1
ATOM 852 C CA . SER A 1 108 ? 7.266 -11.710 7.851 1.00 89.56 108 SER A CA 1
ATOM 853 C C . SER A 1 108 ? 6.793 -10.787 8.983 1.00 89.56 108 SER A C 1
ATOM 855 O O . SER A 1 108 ? 7.545 -10.516 9.918 1.00 89.56 108 SER A O 1
ATOM 857 N N . LYS A 1 109 ? 5.533 -10.332 8.946 1.00 89.75 109 LYS A N 1
ATOM 858 C CA . LYS A 1 109 ? 4.924 -9.420 9.931 1.00 89.75 109 LYS A CA 1
ATOM 859 C C . LYS A 1 109 ? 5.616 -8.062 10.054 1.00 89.75 109 LYS A C 1
ATOM 861 O O . LYS A 1 109 ? 5.579 -7.426 11.108 1.00 89.75 109 LYS A O 1
ATOM 866 N N . GLU A 1 110 ? 6.206 -7.584 8.965 1.00 91.06 110 GLU A N 1
ATOM 867 C CA . GLU A 1 110 ? 6.838 -6.267 8.890 1.00 91.06 110 GLU A CA 1
ATOM 868 C C . GLU A 1 110 ? 5.803 -5.170 8.608 1.00 91.06 110 GLU A C 1
ATOM 870 O O . GLU A 1 110 ? 5.817 -4.502 7.573 1.00 91.06 110 GLU A O 1
ATOM 875 N N . TYR A 1 111 ? 4.865 -4.990 9.535 1.00 93.38 111 TYR A N 1
ATOM 876 C CA . TYR A 1 111 ? 3.820 -3.974 9.448 1.00 93.38 111 TYR A CA 1
ATOM 877 C C . TYR A 1 111 ? 3.453 -3.420 10.826 1.00 93.38 111 TYR A C 1
ATOM 879 O O . TYR A 1 111 ? 3.698 -4.031 11.867 1.00 93.38 111 TYR A O 1
ATOM 887 N N . LYS A 1 112 ? 2.845 -2.233 10.838 1.00 94.56 112 LYS A N 1
ATOM 888 C CA . LYS A 1 112 ? 2.359 -1.565 12.051 1.00 94.56 112 LYS A CA 1
ATOM 889 C C . LYS A 1 112 ? 0.973 -0.975 11.836 1.00 94.56 112 LYS A C 1
ATOM 891 O O . LYS A 1 112 ? 0.600 -0.625 10.724 1.00 94.56 112 LYS A O 1
ATOM 896 N N . LYS A 1 113 ? 0.217 -0.785 12.917 1.00 95.81 113 LYS A N 1
ATOM 897 C CA . LYS A 1 113 ? -1.090 -0.111 12.858 1.00 95.81 113 LYS A CA 1
ATOM 898 C C . LYS A 1 113 ? -0.949 1.304 12.296 1.00 95.81 113 LYS A C 1
ATOM 900 O O . LYS A 1 113 ? -0.113 2.066 12.780 1.00 95.81 113 LYS A O 1
ATOM 905 N N . LEU A 1 114 ? -1.818 1.671 11.356 1.00 95.88 114 LEU A N 1
ATOM 906 C CA . LEU A 1 114 ? -1.901 3.030 10.826 1.00 95.88 114 LEU A CA 1
ATOM 907 C C . LEU A 1 114 ? -2.543 3.952 11.873 1.00 95.88 114 LEU A C 1
ATOM 909 O O . LEU A 1 114 ? -3.752 3.888 12.122 1.00 95.88 114 LEU A O 1
ATOM 913 N N . LYS A 1 115 ? -1.763 4.829 12.509 1.00 93.69 115 LYS A N 1
ATOM 914 C CA . LYS A 1 115 ? -2.257 5.719 13.571 1.00 93.69 115 LYS A CA 1
ATOM 915 C C . LYS A 1 115 ? -2.428 7.147 13.083 1.00 93.69 115 LYS A C 1
ATOM 917 O O . LYS A 1 115 ? -3.513 7.693 13.283 1.00 93.69 115 LYS A O 1
ATOM 922 N N . LYS A 1 116 ? -1.400 7.697 12.445 1.00 94.88 116 LYS A N 1
ATOM 923 C CA . LYS A 1 116 ? -1.271 9.119 12.107 1.00 94.88 116 LYS A CA 1
ATOM 924 C C . LYS A 1 116 ? -0.800 9.316 10.668 1.00 94.88 116 LYS A C 1
ATOM 926 O O . LYS A 1 116 ? -0.390 8.360 10.015 1.00 94.88 116 LYS A O 1
ATOM 931 N N . ASP A 1 117 ? -0.872 10.547 10.180 1.00 93.31 117 ASP A N 1
ATOM 932 C CA . ASP A 1 117 ? -0.509 10.872 8.797 1.00 93.31 117 ASP A CA 1
ATOM 933 C C . ASP A 1 117 ? 0.988 10.654 8.549 1.00 93.31 117 ASP A C 1
ATOM 935 O O . ASP A 1 117 ? 1.367 10.178 7.482 1.00 93.31 117 ASP A O 1
ATOM 939 N N . GLU A 1 118 ? 1.833 10.862 9.566 1.00 93.94 118 GLU A N 1
ATOM 940 C CA . GLU A 1 118 ? 3.268 10.595 9.450 1.00 93.94 118 GLU A CA 1
ATOM 941 C C . GLU A 1 118 ? 3.574 9.110 9.234 1.00 93.94 118 GLU A C 1
ATOM 943 O O . GLU A 1 118 ? 4.592 8.778 8.645 1.00 93.94 118 GLU A O 1
ATOM 948 N N . ASP A 1 119 ? 2.692 8.189 9.644 1.00 92.38 119 ASP A N 1
ATOM 949 C CA . ASP A 1 119 ? 2.899 6.776 9.322 1.00 92.38 119 ASP A CA 1
ATOM 950 C C . ASP A 1 119 ? 2.864 6.548 7.805 1.00 92.38 119 ASP A C 1
ATOM 952 O O . ASP A 1 119 ? 3.586 5.684 7.317 1.00 92.38 119 ASP A O 1
ATOM 956 N N . ILE A 1 120 ? 2.074 7.322 7.055 1.00 91.50 120 ILE A N 1
ATOM 957 C CA . ILE A 1 120 ? 2.012 7.238 5.592 1.00 91.50 120 ILE A CA 1
ATOM 958 C C . ILE A 1 120 ? 3.320 7.755 5.005 1.00 91.50 120 ILE A C 1
ATOM 960 O O . ILE A 1 120 ? 3.962 7.042 4.236 1.00 91.50 120 ILE A O 1
ATOM 964 N N . THR A 1 121 ? 3.753 8.955 5.400 1.00 91.00 121 THR A N 1
ATOM 965 C CA . THR A 1 121 ? 4.984 9.557 4.868 1.00 91.00 121 THR A CA 1
ATOM 966 C C . THR A 1 121 ? 6.219 8.737 5.228 1.00 91.00 121 THR A C 1
ATOM 968 O O . THR A 1 121 ? 7.038 8.460 4.355 1.00 91.00 121 THR A O 1
ATOM 971 N N . ASP A 1 122 ? 6.318 8.269 6.476 1.00 91.06 122 ASP A N 1
ATOM 972 C CA . ASP A 1 122 ? 7.448 7.474 6.969 1.00 91.06 122 ASP A CA 1
ATOM 973 C C . ASP A 1 122 ? 7.533 6.109 6.280 1.00 91.06 122 ASP A C 1
ATOM 975 O O . ASP A 1 122 ? 8.612 5.525 6.204 1.00 91.06 122 ASP A O 1
ATOM 979 N N . ASN A 1 123 ? 6.398 5.585 5.797 1.00 91.06 123 ASN A N 1
ATOM 980 C CA . ASN A 1 123 ? 6.314 4.261 5.177 1.00 91.06 123 ASN A CA 1
ATOM 981 C C . ASN A 1 123 ? 6.066 4.305 3.665 1.00 91.06 123 ASN A C 1
ATOM 983 O O . ASN A 1 123 ? 5.841 3.269 3.043 1.00 91.06 123 ASN A O 1
ATOM 987 N N . THR A 1 124 ? 6.143 5.492 3.063 1.00 90.38 124 THR A N 1
ATOM 988 C CA . THR A 1 124 ? 6.095 5.642 1.610 1.00 90.38 124 THR A CA 1
ATOM 989 C C . THR A 1 124 ? 7.426 5.194 1.016 1.00 90.38 124 THR A C 1
ATOM 991 O O . THR A 1 124 ? 8.480 5.786 1.262 1.00 90.38 124 THR A O 1
ATOM 994 N N . CYS A 1 125 ? 7.368 4.142 0.210 1.00 88.19 125 CYS A N 1
ATOM 995 C CA . CYS A 1 125 ? 8.486 3.623 -0.562 1.00 88.19 125 CYS A CA 1
ATOM 996 C C . CYS A 1 125 ? 8.478 4.202 -1.980 1.00 88.19 125 CYS A C 1
ATOM 998 O O . CYS A 1 125 ? 7.531 4.868 -2.400 1.00 88.19 125 CYS A O 1
ATOM 1000 N N . LYS A 1 126 ? 9.553 3.954 -2.727 1.00 85.44 126 LYS A N 1
ATOM 1001 C CA . LYS A 1 126 ? 9.742 4.444 -4.093 1.00 85.44 126 LYS A CA 1
ATOM 1002 C C . LYS A 1 126 ? 10.134 3.293 -5.012 1.00 85.44 126 LYS A C 1
ATOM 1004 O O . LYS A 1 126 ? 11.025 2.519 -4.678 1.00 85.44 126 LYS A O 1
ATOM 1009 N N . ILE A 1 127 ? 9.487 3.210 -6.169 1.00 81.94 127 ILE A N 1
ATOM 1010 C CA . ILE A 1 127 ? 9.908 2.366 -7.293 1.00 81.94 127 ILE A CA 1
ATOM 1011 C C . ILE A 1 127 ? 10.789 3.234 -8.204 1.00 81.94 127 ILE A C 1
ATOM 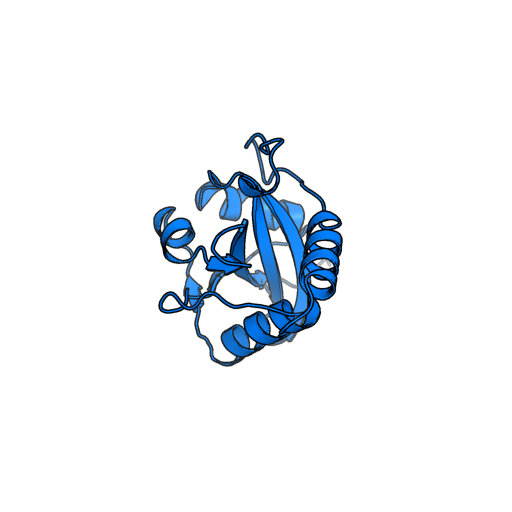1013 O O . ILE A 1 127 ? 10.451 4.398 -8.427 1.00 81.94 127 ILE A O 1
ATOM 1017 N N . PHE A 1 128 ? 11.898 2.686 -8.711 1.00 72.50 128 PHE A N 1
ATOM 1018 C CA . PHE A 1 128 ? 12.816 3.337 -9.665 1.00 72.50 128 PHE A CA 1
ATOM 1019 C C . PHE A 1 128 ? 13.292 4.735 -9.262 1.00 72.50 128 PHE A C 1
ATOM 1021 O O . PHE A 1 128 ? 12.748 5.729 -9.725 1.00 72.50 128 PHE A O 1
ATOM 1028 N N . ALA A 1 129 ? 14.329 4.837 -8.425 1.00 66.75 129 ALA A N 1
ATOM 1029 C CA . ALA A 1 129 ? 14.984 6.114 -8.092 1.00 66.75 129 ALA A CA 1
ATOM 1030 C C . ALA A 1 129 ? 14.031 7.269 -7.686 1.00 66.75 129 ALA A C 1
ATOM 1032 O O . ALA A 1 129 ? 14.401 8.440 -7.761 1.00 66.75 129 ALA A O 1
ATOM 1033 N N . GLY A 1 130 ? 12.813 6.956 -7.227 1.00 64.62 130 GLY A N 1
ATOM 1034 C CA . GLY A 1 130 ? 11.811 7.945 -6.838 1.00 64.62 130 GLY A CA 1
ATOM 1035 C C . GLY A 1 130 ? 10.710 8.255 -7.839 1.00 64.62 130 GLY A C 1
ATOM 1036 O O . GLY A 1 130 ? 9.920 9.141 -7.532 1.00 64.62 130 GLY A O 1
ATOM 1037 N N . GLU A 1 131 ? 10.613 7.544 -8.960 1.00 77.38 131 GLU A N 1
ATOM 1038 C CA . GLU A 1 131 ? 9.597 7.814 -9.983 1.00 77.38 131 GLU A CA 1
ATOM 1039 C C . GLU A 1 131 ? 8.166 7.506 -9.528 1.00 77.38 131 GLU A C 1
ATOM 1041 O O . GLU A 1 131 ? 7.251 8.251 -9.871 1.00 77.38 131 GLU A O 1
ATOM 1046 N N . PHE A 1 132 ? 7.951 6.430 -8.762 1.00 84.12 132 PHE A N 1
ATOM 1047 C CA . PHE A 1 132 ? 6.602 6.048 -8.329 1.00 84.12 132 PHE A CA 1
ATOM 1048 C C . PHE A 1 132 ? 6.557 5.812 -6.820 1.00 84.12 132 PHE A C 1
ATOM 1050 O O . PHE A 1 132 ? 7.060 4.783 -6.349 1.00 84.12 132 PHE A O 1
ATOM 1057 N N . PRO A 1 133 ? 5.975 6.738 -6.040 1.00 89.31 133 PRO A N 1
ATOM 1058 C CA . PRO A 1 133 ? 5.769 6.517 -4.622 1.00 89.31 133 PRO A CA 1
ATOM 1059 C C . PRO A 1 133 ? 4.673 5.469 -4.404 1.00 89.31 133 PRO A C 1
ATOM 1061 O O . PRO A 1 133 ? 3.653 5.460 -5.098 1.00 89.31 133 PRO A O 1
ATOM 1064 N N . TYR A 1 134 ? 4.860 4.595 -3.420 1.00 91.19 134 TYR A N 1
ATOM 1065 C CA . TYR A 1 134 ? 3.848 3.615 -3.040 1.00 91.19 134 TYR A CA 1
ATOM 1066 C C . TYR A 1 134 ? 3.796 3.380 -1.535 1.00 91.19 134 TYR A C 1
ATOM 1068 O O . TYR A 1 134 ? 4.797 3.505 -0.830 1.00 91.19 134 TYR A O 1
ATOM 1076 N N . ILE A 1 135 ? 2.622 2.969 -1.064 1.00 93.12 135 ILE A N 1
ATOM 1077 C CA . ILE A 1 135 ? 2.438 2.344 0.245 1.00 93.12 135 ILE A CA 1
ATOM 1078 C C . ILE A 1 135 ? 1.780 0.980 0.060 1.00 93.12 135 ILE A C 1
ATOM 1080 O O . ILE A 1 135 ? 0.971 0.773 -0.849 1.00 93.12 135 ILE A O 1
ATOM 1084 N N . ALA A 1 136 ? 2.105 0.052 0.952 1.00 94.12 136 ALA A N 1
ATOM 1085 C CA . ALA A 1 136 ? 1.391 -1.206 1.071 1.00 94.12 136 ALA A CA 1
ATOM 1086 C C . ALA A 1 136 ? 0.624 -1.234 2.396 1.00 94.12 136 ALA A C 1
ATOM 1088 O O . ALA A 1 136 ? 1.154 -0.890 3.452 1.00 94.12 136 ALA A O 1
ATOM 1089 N N . LEU A 1 137 ? -0.642 -1.623 2.321 1.00 95.31 137 LEU A N 1
ATOM 1090 C CA . LEU A 1 137 ? -1.568 -1.708 3.436 1.00 95.31 137 LEU A CA 1
ATOM 1091 C C . LEU A 1 137 ? -2.021 -3.154 3.607 1.00 95.31 137 LEU A C 1
ATOM 1093 O O . LEU A 1 137 ? -2.372 -3.828 2.635 1.00 95.31 137 LEU A O 1
ATOM 1097 N N . ARG A 1 138 ? -2.079 -3.599 4.858 1.00 95.25 138 ARG A N 1
ATOM 1098 C CA . ARG A 1 138 ? -2.799 -4.798 5.273 1.00 95.25 138 ARG A CA 1
ATOM 1099 C C . ARG A 1 138 ? -4.111 -4.369 5.907 1.00 95.25 138 ARG A C 1
ATOM 1101 O O . ARG A 1 138 ? -4.132 -3.526 6.800 1.00 95.25 138 ARG A O 1
ATOM 1108 N N . VAL A 1 139 ? -5.206 -4.945 5.439 1.00 95.50 139 VAL A N 1
ATOM 1109 C CA . VAL A 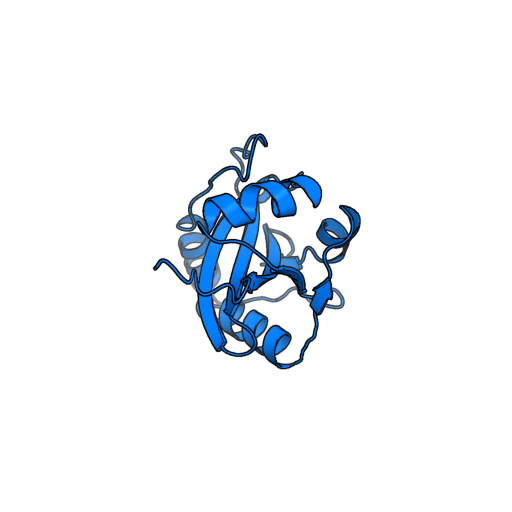1 139 ? -6.546 -4.677 5.957 1.00 95.50 139 VAL A CA 1
ATOM 1110 C C . VAL A 1 139 ? -7.126 -5.974 6.489 1.00 95.50 139 VAL A C 1
ATOM 1112 O O . VAL A 1 139 ? -7.274 -6.923 5.726 1.00 95.50 139 VAL A O 1
ATOM 1115 N N . ASP A 1 140 ? -7.477 -6.001 7.771 1.00 94.06 140 ASP A N 1
ATOM 1116 C CA . ASP A 1 140 ? -8.235 -7.100 8.372 1.00 94.06 140 ASP A CA 1
ATOM 1117 C C . ASP A 1 140 ? -9.716 -6.713 8.407 1.00 94.06 140 ASP A C 1
ATOM 1119 O O . ASP A 1 140 ? -10.091 -5.664 8.945 1.00 94.06 140 ASP A O 1
ATOM 1123 N N . LEU A 1 141 ? -10.560 -7.534 7.791 1.00 92.44 141 LEU A N 1
ATOM 1124 C CA . LEU A 1 141 ? -12.002 -7.347 7.807 1.00 92.44 141 LEU A CA 1
ATOM 1125 C C . LEU A 1 141 ? -12.575 -7.762 9.161 1.00 92.44 141 LEU A C 1
ATOM 1127 O O . LEU A 1 141 ? -12.075 -8.663 9.837 1.00 92.44 141 LEU A O 1
ATOM 1131 N N . ASP A 1 142 ? -13.675 -7.127 9.549 1.00 85.69 142 ASP A N 1
ATOM 1132 C CA . ASP A 1 142 ? -14.452 -7.647 10.664 1.00 85.69 142 ASP A CA 1
ATOM 1133 C C . ASP A 1 142 ? -15.075 -8.987 10.258 1.00 85.69 142 ASP A C 1
ATOM 1135 O O . ASP A 1 142 ? -15.897 -9.059 9.345 1.00 85.69 142 ASP A O 1
ATOM 1139 N N . ASN A 1 143 ? -14.744 -10.047 11.000 1.00 66.44 143 ASN A N 1
ATOM 1140 C CA . ASN A 1 143 ? -15.385 -11.367 10.924 1.00 66.44 143 ASN A CA 1
ATOM 1141 C C . ASN A 1 143 ? -16.839 -11.350 11.425 1.00 66.44 143 ASN A C 1
ATOM 1143 O O . ASN A 1 143 ? -17.371 -12.385 11.829 1.00 66.44 143 ASN A O 1
ATOM 1147 N N . ILE A 1 144 ? -17.510 -10.195 11.398 1.00 57.97 144 ILE A N 1
ATOM 1148 C CA . ILE A 1 144 ? -18.959 -10.148 11.502 1.00 57.97 144 ILE A CA 1
ATOM 1149 C C . ILE A 1 144 ? -19.471 -10.754 10.193 1.00 57.97 144 ILE A C 1
ATOM 1151 O O . ILE A 1 144 ? -19.847 -10.061 9.248 1.00 57.97 144 ILE A O 1
ATOM 1155 N N . LEU A 1 145 ? -19.467 -12.091 10.147 1.00 48.66 145 LEU A N 1
ATOM 1156 C CA . LEU A 1 145 ? -20.509 -12.850 9.493 1.00 48.66 145 LEU A CA 1
ATOM 1157 C C . LEU A 1 145 ? -21.780 -12.122 9.892 1.00 48.66 145 LEU A C 1
ATOM 1159 O O . LEU A 1 145 ? -22.171 -12.134 11.059 1.00 48.66 145 LEU A O 1
ATOM 1163 N N . CYS A 1 146 ? -22.351 -11.376 8.953 1.00 38.47 146 CYS A N 1
ATOM 1164 C CA . CYS A 1 146 ? -23.709 -10.928 9.106 1.00 38.47 146 CYS A CA 1
ATOM 1165 C C . CYS A 1 146 ? -24.514 -12.212 9.281 1.00 38.47 146 CYS A C 1
ATOM 1167 O O . CYS A 1 146 ? -24.808 -12.910 8.313 1.00 38.47 146 CYS A O 1
ATOM 1169 N N . SER A 1 147 ?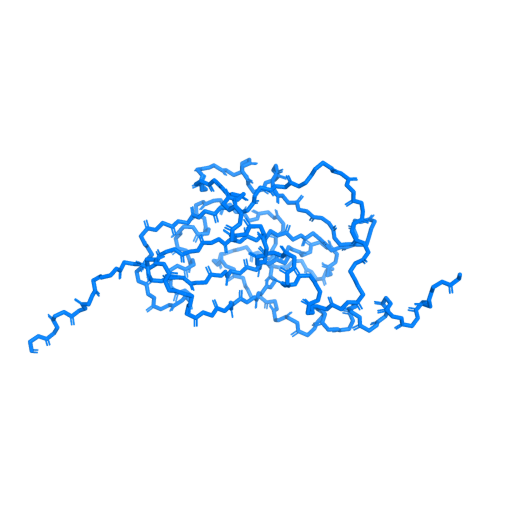 -24.808 -12.541 10.536 1.00 38.16 147 SER A N 1
ATOM 1170 C CA . SER A 1 147 ? -25.961 -13.324 10.927 1.00 38.16 147 SER A CA 1
ATOM 1171 C C . SER A 1 147 ? -27.167 -12.523 10.459 1.00 38.16 147 SER A C 1
ATOM 1173 O O . SER A 1 147 ? -27.779 -11.790 11.231 1.00 38.16 147 SER A O 1
ATOM 1175 N N . VAL A 1 148 ? -27.447 -12.574 9.159 1.00 39.34 148 VAL A N 1
ATOM 1176 C CA . VAL A 1 148 ? -28.765 -12.223 8.664 1.00 39.34 148 VAL A CA 1
ATOM 1177 C C . VAL A 1 148 ? -29.567 -13.501 8.816 1.00 39.34 148 VAL A C 1
ATOM 1179 O O . VAL A 1 148 ? -29.326 -14.495 8.132 1.00 39.34 148 VAL A O 1
ATOM 1182 N N . MET A 1 149 ? -30.392 -13.458 9.858 1.00 36.38 149 MET A N 1
ATOM 1183 C CA . MET A 1 149 ? -31.603 -14.251 10.021 1.00 36.38 149 MET A CA 1
ATOM 1184 C C . MET A 1 149 ? -32.433 -14.291 8.739 1.00 36.38 149 MET A C 1
ATOM 1186 O O . MET A 1 149 ? -32.425 -13.278 8.004 1.00 36.38 149 MET A O 1
#

Organism: Coemansia reversa (strain ATCC 12441 / NRRL 1564) (NCBI:txid763665)

Secondary structure (DSSP, 8-state):
---HHHHHHHHHHHHHSPB--SSSPPPPSSGGGEEEEEEEEEETTEEEEEEEEEEETT--HHHHHHHHHHHHTS-EEEEEEEPPPSS--B--SSHHHHHHHHHHHHHTT-EEE--SHHHHHHT-EEETTTTEEEEEEEEEEP-------

Radius of gyration: 15.66 Å; chains: 1; bounding box: 55×32×36 Å